Protein AF-A0A8T4DEN8-F1 (afdb_monomer_lite)

Radius of gyration: 21.76 Å; chains: 1; bounding box: 48×18×71 Å

Structure (mmCIF, N/CA/C/O backbone):
data_AF-A0A8T4DEN8-F1
#
_entry.id   AF-A0A8T4DEN8-F1
#
loop_
_atom_site.group_PDB
_atom_site.id
_atom_site.type_symbol
_atom_site.label_atom_id
_atom_site.label_alt_id
_atom_site.label_comp_id
_atom_site.label_asym_id
_atom_site.label_entity_id
_atom_site.label_seq_id
_atom_site.pdbx_PDB_ins_code
_atom_site.Cartn_x
_atom_site.Cartn_y
_atom_site.Cartn_z
_atom_site.occupancy
_atom_site.B_iso_or_equiv
_atom_site.auth_seq_id
_atom_site.auth_comp_id
_atom_site.auth_asym_id
_atom_site.auth_atom_id
_atom_site.pdbx_PDB_model_num
ATOM 1 N N . MET A 1 1 ? -18.074 -4.403 15.251 1.00 74.19 1 MET A N 1
ATOM 2 C CA . MET A 1 1 ? -18.311 -3.723 13.959 1.00 74.19 1 MET A CA 1
ATOM 3 C C . MET A 1 1 ? -17.146 -2.814 13.573 1.00 74.19 1 MET A C 1
ATOM 5 O O . MET A 1 1 ? -16.559 -3.050 12.535 1.00 74.19 1 MET A O 1
ATOM 9 N N . ILE A 1 2 ? -16.735 -1.836 14.391 1.00 81.69 2 ILE A N 1
ATOM 10 C CA . ILE A 1 2 ? -15.610 -0.943 14.026 1.00 81.69 2 ILE A CA 1
ATOM 11 C C . ILE A 1 2 ? -14.257 -1.660 14.007 1.00 81.69 2 ILE A C 1
ATOM 13 O O . ILE A 1 2 ? -13.507 -1.512 13.049 1.00 81.69 2 ILE A O 1
ATOM 17 N N . GLU A 1 3 ? -13.963 -2.487 15.013 1.00 84.81 3 GLU A N 1
ATOM 18 C CA . GLU A 1 3 ? -12.742 -3.311 15.019 1.00 84.81 3 GLU A CA 1
ATOM 19 C C . GLU A 1 3 ? -12.675 -4.263 13.820 1.00 84.81 3 GLU A C 1
ATOM 21 O O . GLU A 1 3 ? -11.605 -4.511 13.277 1.00 84.81 3 GLU A O 1
ATOM 26 N N . GLU A 1 4 ? -13.829 -4.760 13.384 1.00 89.81 4 GLU A N 1
ATOM 27 C CA . GLU A 1 4 ? -13.960 -5.636 12.224 1.00 89.81 4 GLU A CA 1
ATOM 28 C C . GLU A 1 4 ? -13.738 -4.868 10.916 1.00 89.81 4 GLU A C 1
ATOM 30 O O . GLU A 1 4 ? -12.927 -5.290 10.099 1.00 89.81 4 GLU A O 1
ATOM 35 N N . ASN A 1 5 ? -14.347 -3.687 10.761 1.00 89.62 5 ASN A N 1
ATOM 36 C CA . ASN A 1 5 ? -14.097 -2.799 9.621 1.00 89.62 5 ASN A CA 1
ATOM 37 C C . ASN A 1 5 ? -12.623 -2.381 9.543 1.00 89.62 5 ASN A C 1
ATOM 39 O O . ASN A 1 5 ? -12.036 -2.372 8.463 1.00 89.62 5 ASN A O 1
ATOM 43 N N . PHE A 1 6 ? -12.011 -2.070 10.689 1.00 92.38 6 PHE A N 1
ATOM 44 C CA . PHE A 1 6 ? -10.590 -1.756 10.765 1.00 92.38 6 PHE A CA 1
ATOM 45 C C . PHE A 1 6 ? -9.723 -2.957 10.382 1.00 92.38 6 PHE A C 1
ATOM 47 O O . PHE A 1 6 ? -8.768 -2.806 9.623 1.00 92.38 6 PHE A O 1
ATOM 54 N N . LYS A 1 7 ? -10.064 -4.152 10.871 1.00 93.50 7 LYS A N 1
ATOM 55 C CA . LYS A 1 7 ? -9.362 -5.387 10.528 1.00 93.50 7 LYS A CA 1
ATOM 56 C C . LYS A 1 7 ? -9.426 -5.662 9.025 1.00 93.50 7 LYS A C 1
ATOM 58 O O . LYS A 1 7 ? -8.380 -5.883 8.429 1.00 93.50 7 LYS A O 1
ATOM 63 N N . ILE A 1 8 ? -10.607 -5.559 8.413 1.00 94.25 8 ILE A N 1
ATOM 64 C CA . ILE A 1 8 ? -10.795 -5.734 6.964 1.00 94.25 8 ILE A CA 1
ATOM 65 C C . ILE A 1 8 ? -9.966 -4.706 6.186 1.00 94.25 8 ILE A C 1
ATOM 67 O O . ILE A 1 8 ? -9.241 -5.070 5.263 1.00 94.25 8 ILE A O 1
ATOM 71 N N . PHE A 1 9 ? -10.033 -3.430 6.580 1.00 95.19 9 PHE A N 1
ATOM 72 C CA . PHE A 1 9 ? -9.230 -2.364 5.977 1.00 95.19 9 PHE A CA 1
ATOM 73 C C . PHE A 1 9 ? -7.730 -2.677 6.052 1.00 95.19 9 PHE A C 1
ATOM 75 O O . PHE A 1 9 ? -7.014 -2.553 5.057 1.00 95.19 9 PHE A O 1
ATOM 82 N N . LYS A 1 10 ? -7.257 -3.097 7.227 1.00 96.06 10 LYS A N 1
ATOM 83 C CA . LYS A 1 10 ? -5.852 -3.412 7.470 1.00 96.06 10 LYS A CA 1
ATOM 84 C C . LYS A 1 10 ? -5.394 -4.618 6.659 1.00 96.06 10 LYS A C 1
ATOM 86 O O . LYS A 1 10 ? -4.385 -4.513 5.976 1.00 96.06 10 LYS A O 1
ATOM 91 N N . GLU A 1 11 ? -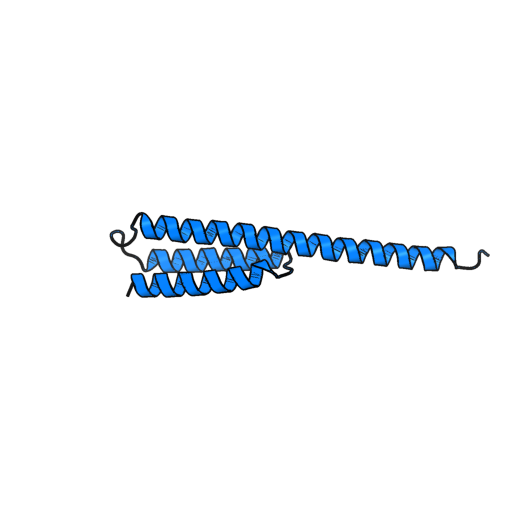6.120 -5.729 6.717 1.00 97.50 11 GLU A N 1
ATOM 92 C CA . GLU A 1 11 ? -5.772 -6.959 5.995 1.00 97.50 11 GLU A CA 1
ATOM 93 C C . GLU A 1 11 ? -5.706 -6.708 4.487 1.00 97.50 11 GLU A C 1
ATOM 95 O O . GLU A 1 11 ? -4.712 -7.060 3.852 1.00 97.50 11 GLU A O 1
ATOM 100 N N . PHE A 1 12 ? -6.698 -6.001 3.936 1.00 97.56 12 PHE A N 1
ATOM 101 C CA . PHE A 1 12 ? -6.705 -5.616 2.527 1.00 97.56 12 PHE A CA 1
ATOM 102 C C . PHE A 1 12 ? -5.447 -4.826 2.143 1.00 97.56 12 PHE A C 1
ATOM 104 O O . PHE A 1 12 ? -4.744 -5.190 1.201 1.00 97.56 12 PHE A O 1
ATOM 111 N N . TRP A 1 13 ? -5.120 -3.763 2.884 1.00 97.81 13 TRP A N 1
ATOM 112 C CA . TRP A 1 13 ? -3.965 -2.930 2.547 1.00 97.81 13 TRP A CA 1
ATOM 113 C C . TRP A 1 13 ? -2.626 -3.615 2.819 1.00 97.81 13 TRP A C 1
ATOM 115 O O . TRP A 1 13 ? -1.684 -3.400 2.062 1.00 97.81 13 TRP A O 1
ATOM 125 N N . GLU A 1 14 ? -2.520 -4.481 3.828 1.00 98.00 14 GLU A N 1
ATOM 126 C CA . GLU A 1 14 ? -1.322 -5.304 4.028 1.00 98.00 14 GLU A CA 1
ATOM 127 C C . GLU A 1 14 ? -1.096 -6.279 2.864 1.00 98.00 14 GLU A C 1
ATOM 129 O O . GLU A 1 14 ? 0.048 -6.488 2.452 1.00 98.00 14 GLU A O 1
ATOM 134 N N . GLU A 1 15 ? -2.158 -6.858 2.303 1.00 97.81 15 GLU A N 1
ATOM 135 C CA . GLU A 1 15 ? -2.064 -7.700 1.109 1.00 97.81 15 GLU A CA 1
ATOM 136 C C . GLU A 1 15 ? -1.685 -6.905 -0.144 1.00 97.81 15 GLU A C 1
ATOM 138 O O . GLU A 1 15 ? -0.803 -7.333 -0.893 1.00 97.81 15 GLU A O 1
ATOM 143 N N . GLU A 1 16 ? -2.295 -5.740 -0.366 1.00 97.06 16 GLU A N 1
ATOM 144 C CA . GLU A 1 16 ? -1.951 -4.877 -1.500 1.00 97.06 16 GLU A CA 1
ATOM 145 C C . GLU A 1 16 ? -0.501 -4.382 -1.415 1.00 97.06 16 GLU A C 1
ATOM 147 O O . GLU A 1 16 ? 0.224 -4.428 -2.410 1.00 97.06 16 GLU A O 1
ATOM 152 N N . ILE A 1 17 ? -0.026 -4.002 -0.223 1.00 97.62 17 ILE A N 1
ATOM 153 C CA . ILE A 1 17 ? 1.372 -3.606 -0.003 1.00 97.62 17 ILE A CA 1
ATOM 154 C C . ILE A 1 17 ? 2.324 -4.744 -0.389 1.00 97.62 17 ILE A C 1
ATOM 156 O O . ILE A 1 17 ? 3.267 -4.505 -1.142 1.00 97.62 17 ILE A O 1
ATOM 160 N N . LYS A 1 18 ? 2.053 -5.991 0.023 1.00 96.69 18 LYS A N 1
ATOM 161 C CA . LYS A 1 18 ? 2.882 -7.155 -0.359 1.00 96.69 18 LYS A CA 1
ATOM 162 C C . LYS A 1 18 ? 2.953 -7.361 -1.875 1.00 96.69 18 LYS A C 1
ATOM 164 O O . LYS A 1 18 ? 3.993 -7.767 -2.398 1.00 96.69 18 LYS A O 1
ATOM 169 N N . LYS A 1 19 ? 1.862 -7.089 -2.599 1.00 95.75 19 LYS A N 1
ATOM 170 C CA . LYS A 1 19 ? 1.845 -7.151 -4.072 1.00 95.75 19 LYS A CA 1
ATOM 171 C C . LYS A 1 19 ? 2.700 -6.030 -4.672 1.00 95.75 19 LYS A C 1
ATOM 173 O O . LYS A 1 19 ? 3.505 -6.284 -5.568 1.00 95.75 19 LYS A O 1
ATOM 178 N N . ILE A 1 20 ? 2.570 -4.811 -4.148 1.00 95.69 20 ILE A N 1
ATOM 179 C CA . ILE A 1 20 ? 3.317 -3.624 -4.593 1.00 95.69 20 ILE A CA 1
ATOM 180 C C . ILE A 1 20 ? 4.820 -3.779 -4.340 1.00 95.69 20 ILE A C 1
ATOM 182 O O . ILE A 1 20 ? 5.628 -3.408 -5.193 1.00 95.69 20 ILE A O 1
ATOM 186 N N . GLU A 1 21 ? 5.210 -4.376 -3.212 1.00 92.06 21 GLU A N 1
ATOM 187 C CA . GLU A 1 21 ? 6.607 -4.570 -2.815 1.00 92.06 21 GLU A CA 1
ATOM 188 C C . GLU A 1 21 ? 7.450 -5.278 -3.874 1.00 92.06 21 GLU A C 1
ATOM 190 O O . GLU A 1 21 ? 8.651 -5.038 -3.906 1.00 92.06 21 GLU A O 1
ATOM 195 N N . ASN A 1 22 ? 6.862 -6.077 -4.769 1.00 91.00 22 ASN A N 1
ATOM 196 C CA . ASN A 1 22 ? 7.572 -6.755 -5.862 1.00 91.00 2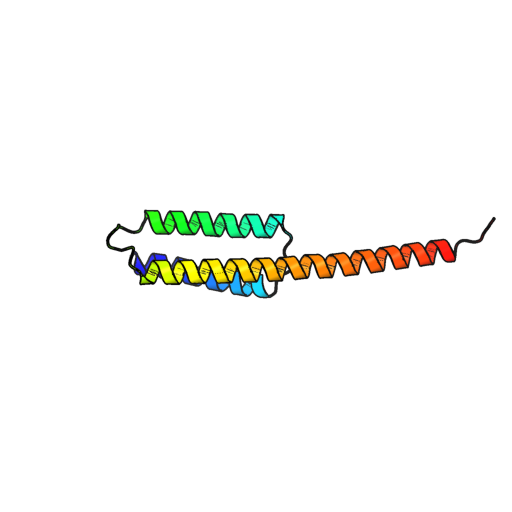2 ASN A CA 1
ATOM 197 C C . ASN A 1 22 ? 7.159 -6.272 -7.261 1.00 91.00 22 ASN A C 1
ATOM 199 O O . ASN A 1 22 ? 7.673 -6.764 -8.265 1.00 91.00 22 ASN A O 1
ATOM 203 N N . ALA A 1 23 ? 6.255 -5.299 -7.340 1.00 92.56 23 ALA A N 1
ATOM 204 C CA . ALA A 1 23 ? 5.753 -4.773 -8.595 1.00 92.56 23 ALA A CA 1
ATOM 205 C C . ALA A 1 23 ? 6.683 -3.707 -9.198 1.00 92.56 23 ALA A C 1
ATOM 207 O O . ALA A 1 23 ? 7.577 -3.144 -8.552 1.00 92.56 23 ALA A O 1
ATOM 208 N N . VAL A 1 24 ? 6.423 -3.425 -10.472 1.00 92.88 24 VAL A N 1
ATOM 209 C CA . VAL A 1 24 ? 6.996 -2.320 -11.238 1.00 92.88 24 VAL A CA 1
ATOM 210 C C . VAL A 1 24 ? 5.837 -1.391 -11.581 1.00 92.88 24 VAL A C 1
ATOM 212 O O . VAL A 1 24 ? 4.960 -1.767 -12.354 1.00 92.88 24 VAL A O 1
ATOM 215 N N . ILE A 1 25 ? 5.810 -0.200 -10.984 1.00 92.12 25 ILE A N 1
ATOM 216 C CA . ILE A 1 25 ? 4.655 0.704 -11.058 1.00 92.12 25 ILE A CA 1
ATOM 217 C C . ILE A 1 25 ? 5.125 2.089 -11.505 1.00 92.12 25 ILE A C 1
ATOM 219 O O . ILE A 1 25 ? 6.086 2.639 -10.971 1.00 92.12 25 ILE A O 1
ATOM 223 N N . ASP A 1 26 ? 4.473 2.666 -12.511 1.00 92.06 26 ASP A N 1
ATOM 224 C CA . ASP A 1 26 ? 4.767 4.031 -12.947 1.00 92.06 26 ASP A CA 1
ATOM 225 C C . ASP A 1 26 ? 4.236 5.081 -11.946 1.00 92.06 26 ASP A C 1
ATOM 227 O O . ASP A 1 26 ? 3.375 4.810 -11.114 1.00 92.06 26 ASP A O 1
ATOM 231 N N . ASN A 1 27 ? 4.714 6.323 -12.050 1.00 90.50 27 ASN A N 1
ATOM 232 C CA . ASN A 1 27 ? 4.342 7.400 -11.122 1.00 90.50 27 ASN A CA 1
ATOM 233 C C . ASN A 1 27 ? 2.827 7.704 -11.095 1.00 90.50 27 ASN A C 1
ATOM 235 O O . ASN A 1 27 ? 2.271 8.003 -10.038 1.00 90.50 27 ASN A O 1
ATOM 239 N N . ARG A 1 28 ? 2.133 7.643 -12.239 1.00 94.31 28 ARG A N 1
ATOM 240 C CA . ARG A 1 28 ? 0.686 7.902 -12.298 1.00 94.31 28 ARG A CA 1
ATOM 241 C C . ARG A 1 28 ? -0.070 6.802 -11.562 1.00 94.31 28 ARG A C 1
ATOM 243 O O . ARG A 1 28 ? -0.944 7.115 -10.757 1.00 94.31 28 ARG A O 1
ATOM 250 N N . SER A 1 29 ? 0.287 5.549 -11.812 1.00 94.06 29 SER A N 1
ATOM 251 C CA . SER A 1 29 ? -0.299 4.388 -11.145 1.00 94.06 29 SER A CA 1
ATOM 252 C C . SER A 1 29 ? -0.035 4.418 -9.635 1.00 94.06 29 SER A C 1
ATOM 254 O O . SER A 1 29 ? -0.971 4.235 -8.858 1.00 94.06 29 SER A O 1
ATOM 256 N N . SER A 1 30 ? 1.178 4.783 -9.199 1.00 93.75 30 SER A N 1
ATOM 257 C CA . SER A 1 30 ? 1.490 4.961 -7.772 1.00 93.75 30 SER A CA 1
ATOM 258 C C . SER A 1 30 ? 0.603 6.013 -7.102 1.00 93.75 30 SER A C 1
ATOM 260 O O . SER A 1 30 ? 0.078 5.779 -6.015 1.00 93.75 30 SER A O 1
ATOM 262 N N . ARG A 1 31 ? 0.369 7.155 -7.764 1.00 94.94 31 ARG A N 1
ATOM 263 C CA . ARG A 1 31 ? -0.531 8.204 -7.250 1.00 94.94 31 ARG A CA 1
ATOM 264 C C . ARG A 1 31 ? -1.976 7.727 -7.132 1.00 94.94 31 ARG A C 1
ATOM 266 O O . ARG A 1 31 ? -2.637 8.057 -6.155 1.00 94.94 31 ARG A O 1
ATOM 273 N N . LEU A 1 32 ? -2.470 6.960 -8.105 1.00 96.75 32 LEU A N 1
ATOM 274 C CA . LEU A 1 32 ? -3.832 6.418 -8.058 1.00 96.75 32 LEU A CA 1
ATOM 275 C C . LEU A 1 32 ? -4.018 5.466 -6.872 1.00 96.75 32 LEU A C 1
ATOM 277 O O . LEU A 1 32 ? -5.016 5.575 -6.163 1.00 96.75 32 LEU A O 1
ATOM 281 N N . ILE A 1 33 ? -3.042 4.589 -6.624 1.00 96.88 33 ILE A N 1
ATOM 282 C CA . ILE A 1 33 ? -3.062 3.666 -5.482 1.00 96.88 33 ILE A CA 1
ATOM 283 C C . ILE A 1 33 ? -3.074 4.446 -4.161 1.00 96.88 33 ILE A C 1
ATOM 285 O O . ILE A 1 33 ? -3.913 4.185 -3.301 1.00 96.88 33 ILE A O 1
ATOM 289 N N . TYR A 1 34 ? -2.196 5.442 -4.014 1.00 97.06 34 TYR A N 1
ATOM 290 C CA . TYR A 1 34 ? -2.145 6.258 -2.798 1.00 97.06 34 TYR A CA 1
ATOM 291 C C . TYR A 1 34 ? -3.436 7.063 -2.565 1.00 97.06 34 TYR A C 1
ATOM 293 O O . TYR A 1 34 ? -3.933 7.149 -1.440 1.00 97.06 34 TYR A O 1
ATOM 301 N N . ASN A 1 35 ? -4.033 7.607 -3.629 1.00 97.62 35 ASN A N 1
ATOM 302 C CA . ASN A 1 35 ? -5.323 8.291 -3.539 1.00 97.62 35 ASN A CA 1
ATOM 303 C C . ASN A 1 35 ? -6.431 7.335 -3.076 1.00 97.62 35 ASN A C 1
ATOM 305 O O . ASN A 1 35 ? -7.240 7.706 -2.230 1.00 97.62 35 ASN A O 1
ATOM 309 N N . GLN A 1 36 ? -6.447 6.097 -3.578 1.00 97.50 36 GLN A N 1
ATOM 310 C CA . GLN A 1 36 ? -7.405 5.083 -3.137 1.00 97.50 36 GLN A CA 1
ATOM 311 C C . GLN A 1 36 ? -7.217 4.719 -1.655 1.00 97.50 36 GLN A C 1
ATOM 313 O O . GLN A 1 36 ? -8.202 4.563 -0.927 1.00 97.50 36 GLN A O 1
ATOM 318 N N . PHE A 1 37 ? -5.971 4.630 -1.181 1.00 97.62 37 PHE A N 1
ATOM 319 C CA . PHE A 1 37 ? -5.678 4.461 0.246 1.00 97.62 37 PHE A CA 1
ATOM 320 C C . PHE A 1 37 ? -6.220 5.622 1.073 1.00 97.62 37 PHE A C 1
ATOM 322 O O . PHE A 1 37 ? -6.928 5.396 2.050 1.00 97.62 37 PHE A O 1
ATOM 329 N N . SER A 1 38 ? -5.971 6.858 0.642 1.00 96.50 38 SER A N 1
ATOM 330 C CA . SER A 1 38 ? -6.453 8.054 1.340 1.00 96.50 38 SER A CA 1
ATOM 331 C C . SER A 1 38 ? -7.981 8.095 1.418 1.00 96.50 38 SER A C 1
ATOM 333 O O . SER A 1 38 ? -8.528 8.293 2.499 1.00 96.50 38 SER A O 1
ATOM 335 N N . LEU A 1 39 ? -8.678 7.798 0.317 1.00 96.19 39 LEU A N 1
ATOM 336 C CA . LEU A 1 39 ? -10.142 7.736 0.291 1.00 96.19 39 LEU A CA 1
ATOM 337 C C . LEU A 1 39 ? -10.692 6.651 1.224 1.00 96.19 39 LEU A C 1
ATOM 339 O O . LEU A 1 39 ? -11.609 6.901 2.001 1.00 96.19 39 LEU A O 1
ATOM 343 N N . THR A 1 40 ? -10.135 5.440 1.178 1.00 95.50 40 THR A N 1
ATOM 344 C CA . THR A 1 40 ? -10.601 4.340 2.043 1.00 95.50 40 THR A CA 1
ATOM 345 C C . THR A 1 40 ? -10.278 4.582 3.520 1.00 95.50 40 THR A C 1
ATOM 347 O O . THR A 1 40 ? -11.086 4.233 4.379 1.00 95.50 40 THR A O 1
ATOM 350 N N . LYS A 1 41 ? -9.153 5.241 3.821 1.00 94.38 41 LYS A N 1
ATOM 351 C CA . LYS A 1 41 ? -8.789 5.720 5.162 1.00 94.38 41 LYS A CA 1
ATOM 352 C C . LYS A 1 41 ? -9.791 6.755 5.674 1.00 94.38 41 LYS A C 1
ATOM 354 O O . LYS A 1 41 ? -10.256 6.632 6.803 1.00 94.38 41 LYS A O 1
ATOM 359 N N . GLU A 1 42 ? -10.151 7.746 4.862 1.00 92.19 42 GLU A N 1
ATOM 360 C CA . GLU A 1 42 ? -11.153 8.755 5.227 1.00 92.19 42 GLU A CA 1
ATOM 361 C C . GLU A 1 42 ? -12.527 8.129 5.470 1.00 92.19 42 GLU A C 1
ATOM 363 O O . GLU A 1 42 ? -13.152 8.410 6.491 1.00 92.19 42 GLU A O 1
ATOM 368 N N . LEU A 1 43 ? -12.965 7.219 4.594 1.00 91.56 43 LEU A N 1
ATOM 369 C CA . LEU A 1 43 ? -14.219 6.485 4.770 1.00 91.56 43 LEU A CA 1
ATOM 370 C C . LEU A 1 43 ? -14.232 5.691 6.079 1.00 91.56 43 LEU A C 1
ATOM 372 O O . LEU A 1 43 ? -15.204 5.763 6.829 1.00 91.56 43 LEU A O 1
ATOM 376 N N . LEU A 1 44 ? -13.144 4.984 6.393 1.00 90.94 44 LEU A N 1
ATOM 377 C CA . LEU A 1 44 ? -13.007 4.278 7.663 1.00 90.94 44 LEU A CA 1
ATOM 378 C C . LEU A 1 44 ? -13.130 5.248 8.850 1.00 90.94 44 LEU A C 1
ATOM 380 O O . LEU A 1 44 ? -13.921 4.996 9.758 1.00 90.94 44 LEU A O 1
ATOM 384 N N . ILE A 1 45 ? -12.409 6.372 8.822 1.00 89.00 45 ILE A N 1
ATOM 385 C CA . ILE A 1 45 ? -12.450 7.392 9.881 1.00 89.00 45 ILE A CA 1
ATOM 386 C C . ILE A 1 45 ? -13.866 7.959 10.052 1.00 89.00 45 ILE A C 1
ATOM 388 O O . ILE A 1 45 ? -14.311 8.135 11.182 1.00 89.00 45 ILE A O 1
ATOM 392 N N . MET A 1 46 ? -14.605 8.195 8.963 1.00 87.44 46 MET A N 1
ATOM 393 C CA . MET A 1 46 ? -15.994 8.670 9.022 1.00 87.44 46 MET A CA 1
ATOM 394 C C . MET A 1 46 ? -16.949 7.659 9.668 1.00 87.44 46 MET A C 1
ATOM 396 O O . MET A 1 46 ? -17.953 8.060 10.253 1.00 87.44 46 MET A O 1
ATOM 400 N N . THR A 1 47 ? -16.654 6.359 9.568 1.00 85.19 47 THR A N 1
ATOM 401 C CA . THR A 1 47 ? -17.445 5.307 10.231 1.00 85.19 47 THR A CA 1
ATOM 402 C C . THR A 1 47 ? -17.085 5.108 11.705 1.00 85.19 47 THR A C 1
ATOM 404 O O . THR A 1 47 ? -17.848 4.478 12.436 1.00 85.19 47 THR A O 1
ATOM 407 N N . MET A 1 48 ? -15.945 5.637 12.155 1.00 82.88 48 MET A N 1
ATOM 408 C CA . MET A 1 48 ? -15.511 5.585 13.551 1.00 82.88 48 MET A CA 1
ATOM 409 C C . MET A 1 48 ? -16.132 6.739 14.346 1.00 82.88 48 MET A C 1
ATOM 411 O O . MET A 1 48 ? -16.144 7.884 13.893 1.00 82.88 48 MET A O 1
ATOM 415 N N . THR A 1 49 ? -16.617 6.485 15.566 1.00 75.69 49 THR A N 1
ATOM 416 C CA . THR A 1 49 ? -16.985 7.595 16.456 1.00 75.69 49 THR A CA 1
ATOM 417 C C . THR A 1 49 ? -15.729 8.242 17.052 1.00 75.69 49 THR A C 1
ATOM 419 O O . THR A 1 49 ? -14.646 7.656 17.066 1.00 75.69 49 THR A O 1
ATOM 422 N N . LYS A 1 50 ? -15.856 9.454 17.614 1.00 67.56 50 LYS A N 1
ATOM 423 C CA . LYS A 1 50 ? -14.737 10.126 18.306 1.00 67.56 50 LYS A CA 1
ATOM 424 C C . LYS A 1 50 ? -14.157 9.307 19.469 1.00 67.56 50 LYS A C 1
ATOM 426 O O . LYS A 1 50 ? -12.987 9.484 19.783 1.00 67.56 50 LYS A O 1
ATOM 431 N N . PHE A 1 51 ? -14.955 8.436 20.092 1.00 65.06 51 PHE A N 1
ATOM 432 C CA . PHE A 1 51 ? -14.490 7.529 21.146 1.00 65.06 51 PHE A CA 1
ATOM 433 C C . PHE A 1 51 ? -13.722 6.325 20.587 1.00 65.06 51 PHE A C 1
ATOM 435 O O . PHE A 1 51 ? -12.827 5.814 21.257 1.00 65.06 51 PHE A O 1
ATOM 442 N N . ASP A 1 52 ? -14.026 5.911 19.356 1.00 66.62 52 ASP A N 1
ATOM 443 C CA . ASP A 1 52 ? -13.362 4.785 18.697 1.00 66.62 52 ASP A CA 1
ATOM 444 C C . ASP A 1 52 ? -12.006 5.164 18.106 1.00 66.62 52 ASP A C 1
ATOM 446 O O . ASP A 1 52 ? -11.166 4.291 17.931 1.00 66.62 52 ASP A O 1
ATOM 450 N N . LEU A 1 53 ? -11.752 6.451 17.839 1.00 67.62 53 LEU A N 1
ATOM 451 C CA . LEU A 1 53 ? -10.452 6.986 17.408 1.00 67.62 53 LEU A CA 1
ATOM 452 C C . LEU A 1 53 ? -9.424 6.956 18.550 1.00 67.62 53 LEU A C 1
ATOM 454 O O . LEU A 1 53 ? -8.979 7.975 19.078 1.00 67.62 53 LEU A O 1
ATOM 458 N N . THR A 1 54 ? -9.032 5.748 18.934 1.00 79.50 54 THR A N 1
ATOM 459 C CA . THR A 1 54 ? -7.984 5.520 19.923 1.00 79.50 54 THR A CA 1
ATOM 460 C C . THR A 1 54 ? -6.600 5.771 19.322 1.00 79.50 54 THR A C 1
ATOM 462 O O . THR A 1 54 ? -6.376 5.638 18.114 1.00 79.50 54 THR A O 1
ATOM 465 N N . ALA A 1 55 ? -5.623 6.077 20.182 1.00 82.19 55 ALA A N 1
ATOM 466 C CA . ALA A 1 55 ? -4.225 6.230 19.776 1.00 82.19 55 ALA A CA 1
ATOM 467 C C . ALA A 1 55 ? -3.689 4.995 19.023 1.00 82.19 55 ALA A C 1
ATOM 469 O O . ALA A 1 55 ? -2.856 5.133 18.130 1.00 82.19 55 ALA A O 1
ATOM 470 N N . LYS A 1 56 ? -4.210 3.800 19.337 1.00 85.94 56 LYS A N 1
ATOM 471 C CA . LYS A 1 56 ? -3.852 2.545 18.670 1.00 85.94 56 LYS A CA 1
ATOM 472 C C . LYS A 1 56 ? -4.251 2.543 17.193 1.00 85.94 56 LYS A C 1
ATOM 474 O O . LYS A 1 56 ? -3.396 2.276 16.356 1.00 85.94 56 LYS A O 1
ATOM 479 N N . PHE A 1 57 ? -5.504 2.865 16.858 1.00 87.38 57 PHE A N 1
ATOM 480 C CA . PHE A 1 57 ? -5.938 2.878 15.453 1.00 87.38 57 PHE A CA 1
ATOM 481 C C . PHE A 1 57 ? -5.180 3.920 14.639 1.00 87.38 57 PHE A C 1
ATOM 483 O O . PHE A 1 57 ? -4.717 3.616 13.546 1.00 87.38 57 PHE A O 1
ATOM 490 N N . ASN A 1 58 ? -4.973 5.116 15.195 1.00 87.06 58 ASN A N 1
ATOM 491 C CA . ASN A 1 58 ? -4.193 6.158 14.526 1.00 87.06 58 ASN A CA 1
ATOM 492 C C . ASN A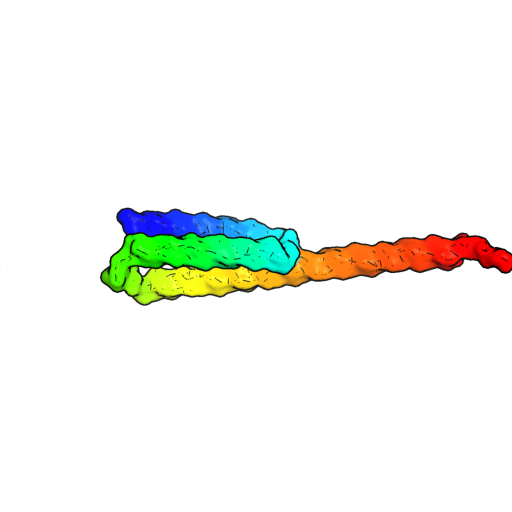 1 58 ? -2.756 5.709 14.241 1.00 87.06 58 ASN A C 1
ATOM 494 O O . ASN A 1 58 ? -2.245 5.935 13.144 1.00 87.06 58 ASN A O 1
ATOM 498 N N . LEU A 1 59 ? -2.119 5.041 15.207 1.00 92.00 59 LEU A N 1
ATOM 499 C CA . LEU A 1 59 ? -0.774 4.506 15.037 1.00 92.00 59 LEU A CA 1
ATOM 500 C C . LEU A 1 59 ? -0.740 3.422 13.956 1.00 92.00 59 LEU A C 1
ATOM 502 O O . LEU A 1 59 ? 0.117 3.466 13.079 1.00 92.00 59 LEU A O 1
ATOM 506 N N . GLU A 1 60 ? -1.679 2.477 13.970 1.00 93.75 60 GLU A N 1
ATOM 507 C CA . GLU A 1 60 ? -1.711 1.406 12.971 1.00 93.75 60 GLU A CA 1
ATOM 508 C C . GLU A 1 60 ? -2.025 1.917 11.555 1.00 93.75 60 GLU A C 1
ATOM 510 O O . GLU A 1 60 ? -1.385 1.482 10.598 1.00 93.75 60 GLU A O 1
ATOM 515 N N . ILE A 1 61 ? -2.937 2.885 11.410 1.00 93.94 61 ILE A N 1
ATOM 516 C CA . ILE A 1 61 ? -3.200 3.552 10.126 1.00 93.94 61 ILE A CA 1
ATOM 517 C C . ILE A 1 61 ? -1.941 4.280 9.641 1.00 93.94 61 ILE A C 1
ATOM 519 O O . ILE A 1 61 ? -1.587 4.165 8.471 1.00 93.94 61 ILE A O 1
ATOM 523 N N . GLY A 1 62 ? -1.237 4.991 10.529 1.00 93.31 62 GLY A N 1
ATOM 524 C CA . GLY A 1 62 ? 0.015 5.674 10.190 1.00 93.31 62 GLY A CA 1
ATOM 525 C C . GLY A 1 62 ? 1.133 4.714 9.767 1.00 93.31 62 GLY A C 1
ATOM 526 O O . GLY A 1 62 ? 1.901 5.015 8.850 1.00 93.31 62 GLY A O 1
ATOM 527 N N . LEU A 1 63 ? 1.201 3.529 10.380 1.00 96.06 63 LEU A N 1
ATOM 528 C CA . LEU A 1 63 ? 2.129 2.476 9.964 1.00 96.06 63 LEU A CA 1
ATOM 529 C C . LEU A 1 63 ? 1.796 1.941 8.567 1.00 96.06 63 LEU A C 1
ATOM 531 O O . LEU A 1 63 ? 2.713 1.740 7.772 1.00 96.06 63 LEU A O 1
ATOM 535 N N . LEU A 1 64 ? 0.515 1.719 8.253 1.00 96.69 64 LEU A N 1
ATOM 536 C CA . LEU A 1 64 ? 0.093 1.302 6.909 1.00 96.69 64 LEU A CA 1
ATOM 537 C C . LEU A 1 64 ? 0.436 2.357 5.855 1.00 96.69 64 LEU A C 1
ATOM 539 O O . LEU A 1 64 ? 0.981 2.011 4.813 1.00 96.69 64 LEU A O 1
ATOM 543 N N . ASP A 1 65 ? 0.180 3.627 6.161 1.00 97.25 65 ASP A N 1
ATOM 544 C CA . ASP A 1 65 ? 0.482 4.777 5.302 1.00 97.25 65 ASP A CA 1
ATOM 545 C C . ASP A 1 65 ? 1.979 4.834 4.947 1.00 97.25 65 ASP A C 1
ATOM 547 O O . ASP A 1 65 ? 2.378 4.875 3.779 1.00 97.25 65 ASP A O 1
ATOM 551 N N . THR A 1 66 ? 2.828 4.701 5.971 1.00 97.38 66 THR A N 1
ATOM 552 C CA . THR A 1 66 ? 4.288 4.675 5.811 1.00 97.38 66 THR A CA 1
ATOM 553 C C . THR A 1 66 ? 4.733 3.483 4.962 1.00 97.38 66 THR A C 1
ATOM 555 O O . THR A 1 66 ? 5.493 3.656 4.009 1.00 97.38 66 THR A O 1
ATOM 558 N N . LYS A 1 67 ? 4.235 2.274 5.262 1.00 97.62 67 LYS A N 1
ATOM 559 C CA . LYS A 1 67 ? 4.574 1.058 4.504 1.00 97.62 67 LYS A CA 1
ATOM 560 C C . LYS A 1 67 ? 4.163 1.166 3.038 1.00 97.62 67 LYS A C 1
ATOM 562 O O . LYS A 1 67 ? 4.954 0.822 2.163 1.00 97.62 67 LYS A O 1
ATOM 567 N N . LEU A 1 68 ? 2.955 1.659 2.768 1.00 97.81 68 LEU A N 1
ATOM 568 C CA . LEU A 1 68 ? 2.462 1.855 1.409 1.00 97.81 68 LEU A CA 1
ATOM 569 C C . LEU A 1 68 ? 3.330 2.856 0.649 1.00 97.81 68 LEU A C 1
ATOM 571 O O . LEU A 1 68 ? 3.728 2.579 -0.481 1.00 97.81 68 LEU A O 1
ATOM 575 N N . THR A 1 69 ? 3.654 3.985 1.277 1.00 97.06 69 THR A N 1
ATOM 576 C CA . THR A 1 69 ? 4.503 5.021 0.678 1.00 97.06 69 THR A CA 1
ATOM 577 C C . THR A 1 69 ? 5.861 4.447 0.282 1.00 97.06 69 THR A C 1
ATOM 579 O O . THR A 1 69 ? 6.251 4.545 -0.881 1.00 97.06 69 THR A O 1
ATOM 582 N N . THR A 1 70 ? 6.537 3.747 1.197 1.00 96.94 70 THR A N 1
ATOM 583 C CA . THR A 1 70 ? 7.824 3.099 0.905 1.00 96.94 70 THR A CA 1
ATOM 584 C C . THR A 1 70 ? 7.702 2.046 -0.200 1.00 96.94 70 THR A C 1
ATOM 586 O O . THR A 1 70 ? 8.525 2.014 -1.115 1.00 96.94 70 THR A O 1
ATOM 589 N N . ALA A 1 71 ? 6.664 1.205 -0.1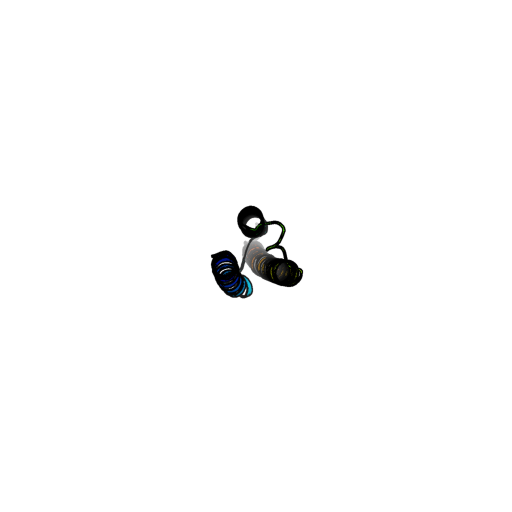72 1.00 97.25 71 ALA A N 1
ATOM 590 C CA . ALA A 1 71 ? 6.457 0.185 -1.198 1.00 97.25 71 ALA A CA 1
ATOM 591 C C . ALA A 1 71 ? 6.249 0.807 -2.592 1.00 97.25 71 ALA A C 1
ATOM 593 O O . ALA A 1 71 ? 6.836 0.341 -3.573 1.00 97.25 71 ALA A O 1
ATOM 594 N N . LEU A 1 72 ? 5.474 1.892 -2.684 1.00 96.94 72 LEU A N 1
ATOM 595 C CA . LEU A 1 72 ? 5.242 2.631 -3.927 1.00 96.94 72 LEU A CA 1
ATOM 596 C C . LEU A 1 72 ? 6.509 3.319 -4.449 1.00 96.94 72 LEU A C 1
ATOM 598 O O . LEU A 1 72 ? 6.759 3.292 -5.656 1.00 96.94 72 LEU A O 1
ATOM 602 N N . GLU A 1 73 ? 7.330 3.898 -3.570 1.00 94.31 73 GLU A N 1
ATOM 603 C CA . GLU A 1 73 ? 8.628 4.482 -3.934 1.00 94.31 73 GLU A CA 1
ATOM 604 C C . GLU A 1 73 ? 9.590 3.424 -4.485 1.00 94.31 73 GLU A C 1
ATOM 606 O O . GLU A 1 73 ? 10.243 3.637 -5.515 1.00 94.31 73 GLU A O 1
ATOM 611 N N . MET A 1 74 ? 9.643 2.251 -3.851 1.00 94.44 74 MET A N 1
ATOM 612 C CA . MET A 1 74 ? 10.448 1.124 -4.325 1.00 94.44 74 MET A CA 1
ATOM 613 C C . MET A 1 74 ? 9.948 0.612 -5.681 1.00 94.44 74 MET A C 1
ATOM 615 O O . MET A 1 74 ? 10.750 0.433 -6.602 1.00 94.44 74 MET A O 1
ATOM 619 N N . ALA A 1 75 ? 8.635 0.425 -5.841 1.00 94.25 75 ALA A N 1
ATOM 620 C CA . ALA A 1 75 ? 8.030 -0.009 -7.100 1.00 94.25 75 ALA A CA 1
ATOM 621 C C . ALA A 1 75 ? 8.277 0.997 -8.237 1.00 94.25 75 ALA A C 1
ATOM 623 O O . ALA A 1 75 ? 8.609 0.602 -9.361 1.00 94.25 75 ALA A O 1
ATOM 624 N N . HIS A 1 76 ? 8.198 2.296 -7.935 1.00 91.62 76 HIS A N 1
ATOM 625 C CA . HIS A 1 76 ? 8.513 3.357 -8.885 1.00 91.62 76 HIS A CA 1
ATOM 626 C C . HIS A 1 76 ? 9.995 3.389 -9.258 1.00 91.62 76 HIS A C 1
ATOM 628 O O . HIS A 1 76 ? 10.351 3.504 -10.433 1.00 91.62 76 HIS A O 1
ATOM 634 N N . THR A 1 77 ? 10.879 3.208 -8.280 1.00 90.50 77 THR A N 1
ATOM 635 C CA . THR A 1 77 ? 12.321 3.118 -8.527 1.00 90.50 77 THR A CA 1
ATOM 636 C C . THR A 1 77 ? 12.643 1.955 -9.467 1.00 90.50 77 THR A C 1
ATOM 638 O O . THR A 1 77 ? 13.409 2.125 -10.419 1.00 90.50 77 THR A O 1
ATOM 641 N N . ARG A 1 78 ? 12.003 0.790 -9.287 1.00 91.44 78 ARG A N 1
ATOM 642 C CA . ARG A 1 78 ? 12.147 -0.344 -10.218 1.00 91.44 78 ARG A CA 1
ATOM 643 C C . ARG A 1 78 ? 11.658 -0.008 -11.621 1.00 91.44 78 ARG A C 1
ATOM 645 O O . ARG A 1 78 ? 12.354 -0.334 -12.579 1.00 91.44 78 ARG A O 1
ATOM 652 N N . TYR A 1 79 ? 10.525 0.684 -11.749 1.00 92.19 79 TYR A N 1
ATOM 653 C CA . TYR A 1 79 ? 10.033 1.171 -13.043 1.00 92.19 79 TYR A CA 1
ATOM 654 C C . TYR A 1 79 ? 11.062 2.061 -13.741 1.00 92.19 79 TYR A C 1
ATOM 656 O O . TYR A 1 79 ? 11.358 1.864 -14.922 1.00 92.19 79 TYR A O 1
ATOM 664 N N . MET A 1 80 ? 11.663 3.003 -13.015 1.00 88.75 80 MET A N 1
ATOM 665 C CA . MET A 1 80 ? 12.691 3.886 -13.566 1.00 88.75 80 MET A CA 1
ATOM 666 C C . MET A 1 80 ? 13.939 3.113 -14.008 1.00 88.75 80 MET A C 1
ATOM 668 O O . MET A 1 80 ? 14.456 3.353 -15.100 1.00 88.75 80 MET A O 1
ATOM 672 N N . LEU A 1 81 ? 14.403 2.154 -13.203 1.00 88.12 81 LEU A N 1
ATOM 673 C CA . LEU A 1 81 ? 15.568 1.326 -13.529 1.00 88.12 81 LEU A CA 1
ATOM 674 C C . LEU A 1 81 ? 15.314 0.412 -14.734 1.00 88.12 81 LEU A C 1
ATOM 676 O O . LEU A 1 81 ? 16.150 0.343 -15.639 1.00 88.12 81 LEU A O 1
ATOM 680 N N . GLN A 1 82 ? 14.153 -0.244 -14.786 1.00 86.69 82 GLN A N 1
ATOM 681 C CA . GLN A 1 82 ? 13.780 -1.105 -15.904 1.00 86.69 82 GLN A CA 1
ATOM 682 C C . GLN A 1 82 ? 13.701 -0.297 -17.201 1.00 86.69 82 GLN A C 1
ATOM 684 O O . GLN A 1 82 ? 14.342 -0.666 -18.185 1.00 86.69 82 GLN A O 1
ATOM 689 N N . ASN A 1 83 ? 13.014 0.848 -17.198 1.00 81.19 83 ASN A N 1
ATOM 690 C CA . ASN A 1 83 ? 12.898 1.679 -18.395 1.00 81.19 83 ASN A CA 1
ATOM 691 C C . ASN A 1 83 ? 14.230 2.307 -18.811 1.00 81.19 83 ASN A C 1
ATOM 693 O O . ASN A 1 83 ? 14.532 2.345 -20.002 1.00 81.19 83 ASN A O 1
ATOM 697 N N . ARG A 1 84 ? 15.087 2.716 -17.866 1.00 78.06 84 ARG A N 1
ATOM 698 C CA . ARG A 1 84 ? 16.452 3.163 -18.188 1.00 78.06 84 ARG A CA 1
ATOM 699 C C . ARG A 1 84 ? 17.248 2.067 -18.897 1.00 78.06 84 ARG A C 1
ATOM 701 O O . ARG A 1 84 ? 17.919 2.352 -19.886 1.00 78.06 84 ARG A O 1
ATOM 708 N N . SER A 1 85 ? 17.149 0.819 -18.435 1.00 74.81 85 SER A N 1
ATOM 709 C CA . SER A 1 85 ? 17.828 -0.312 -19.080 1.00 74.81 85 SER A CA 1
ATOM 710 C C . SER A 1 85 ? 17.322 -0.573 -20.506 1.00 74.81 85 SER A C 1
ATOM 712 O O . SER A 1 85 ? 18.109 -0.937 -21.381 1.00 74.81 85 SER A O 1
ATOM 714 N N . LEU A 1 86 ? 16.030 -0.339 -20.761 1.00 75.62 86 LEU A N 1
ATOM 715 C CA . LEU A 1 86 ? 15.429 -0.467 -22.089 1.00 75.62 86 LEU A CA 1
ATOM 716 C C . LEU A 1 86 ? 15.908 0.644 -23.031 1.00 75.62 86 LEU A C 1
ATOM 718 O O . LEU A 1 86 ? 16.285 0.352 -24.164 1.00 75.62 86 LEU A O 1
ATOM 722 N N . TRP A 1 87 ? 15.981 1.890 -22.553 1.00 70.88 87 TRP A N 1
ATOM 723 C CA . TRP A 1 87 ? 16.496 3.016 -23.339 1.00 70.88 87 TRP A CA 1
ATOM 724 C C . TRP A 1 87 ? 17.960 2.837 -23.740 1.00 70.88 87 TRP A C 1
ATOM 726 O O . TRP A 1 87 ? 18.299 3.056 -24.901 1.00 70.88 87 TRP A O 1
ATOM 736 N N . VAL A 1 88 ? 18.815 2.380 -22.820 1.00 74.88 88 VAL A N 1
ATOM 737 C CA . VAL A 1 88 ? 20.228 2.096 -23.130 1.00 74.88 88 VAL A CA 1
ATOM 738 C C . VAL A 1 88 ? 20.340 1.019 -24.214 1.00 74.88 88 VAL A C 1
ATOM 740 O O . VAL A 1 88 ? 21.028 1.222 -25.210 1.00 74.88 88 VAL A O 1
ATOM 743 N N . LYS A 1 89 ? 19.589 -0.086 -24.091 1.00 73.38 89 LYS A N 1
ATOM 744 C CA . LYS A 1 89 ? 19.569 -1.154 -25.107 1.00 73.38 89 LYS A CA 1
ATOM 745 C C . LYS A 1 89 ? 19.071 -0.671 -26.471 1.00 73.38 89 LYS A C 1
ATOM 747 O O . LYS A 1 89 ? 19.593 -1.109 -27.499 1.00 73.38 89 LYS A O 1
ATOM 752 N N . LEU A 1 90 ? 18.068 0.206 -26.493 1.00 71.69 90 LEU A N 1
ATOM 753 C CA . LEU A 1 90 ? 17.533 0.776 -27.728 1.00 71.69 90 LEU A CA 1
ATOM 754 C C . LEU A 1 90 ? 18.579 1.657 -28.425 1.00 71.69 90 LEU A C 1
ATOM 756 O O . LEU A 1 90 ? 18.834 1.471 -29.614 1.00 71.69 90 LEU A O 1
ATOM 760 N N . ILE A 1 91 ? 19.228 2.557 -27.680 1.00 76.38 91 ILE A N 1
ATOM 761 C CA . ILE A 1 91 ? 20.285 3.436 -28.203 1.00 76.38 91 ILE A CA 1
ATOM 762 C C . ILE A 1 91 ? 21.465 2.609 -28.731 1.00 76.38 91 ILE A C 1
ATOM 764 O O . ILE A 1 91 ?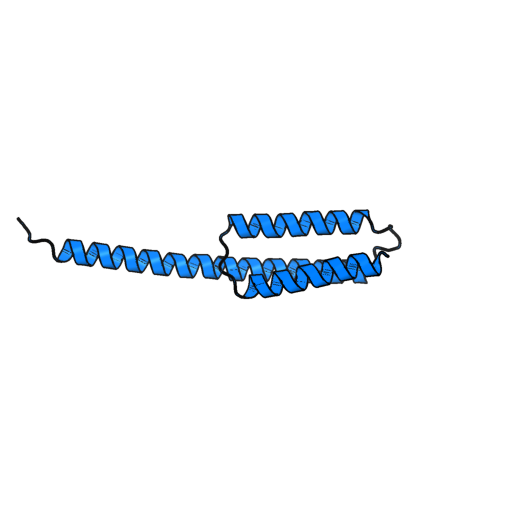 21.922 2.849 -29.849 1.00 76.38 91 ILE A O 1
ATOM 768 N N . ASP A 1 92 ? 21.905 1.586 -27.995 1.00 74.81 92 ASP A N 1
ATOM 769 C CA . ASP A 1 92 ? 22.979 0.686 -28.435 1.00 74.81 92 ASP A CA 1
ATOM 770 C C . ASP A 1 92 ? 22.631 -0.064 -29.725 1.00 74.81 92 ASP A C 1
ATOM 772 O O . ASP A 1 92 ? 23.503 -0.331 -30.558 1.00 74.81 92 ASP A O 1
ATOM 776 N N . SER A 1 93 ? 21.360 -0.433 -29.891 1.00 74.81 93 SER A N 1
ATOM 777 C CA . SER A 1 93 ? 20.878 -1.123 -31.089 1.00 74.81 93 SER A CA 1
ATOM 778 C C . SER A 1 93 ? 20.856 -0.180 -32.293 1.00 74.81 93 SER A C 1
ATOM 780 O O . SER A 1 93 ? 21.362 -0.541 -33.354 1.00 74.81 93 SER A O 1
ATOM 782 N N . ILE A 1 94 ? 20.364 1.051 -32.118 1.00 77.19 94 ILE A N 1
ATOM 783 C CA . ILE A 1 94 ? 20.379 2.091 -33.159 1.00 77.19 94 ILE A CA 1
ATOM 784 C C . ILE A 1 94 ? 21.822 2.430 -33.563 1.00 77.19 94 ILE A C 1
ATOM 786 O O . ILE A 1 94 ? 22.144 2.440 -34.750 1.00 77.19 94 ILE A O 1
ATOM 790 N N . SER A 1 95 ? 22.718 2.625 -32.591 1.00 73.81 95 SER A N 1
ATOM 791 C CA . SER A 1 95 ? 24.140 2.909 -32.830 1.00 73.81 95 SER A CA 1
ATOM 792 C C . SER A 1 95 ? 24.828 1.802 -33.642 1.00 73.81 95 SER A C 1
ATOM 794 O O . SER A 1 95 ? 25.566 2.077 -34.594 1.00 73.81 95 SER A O 1
ATOM 796 N N . ARG A 1 96 ? 24.534 0.529 -33.342 1.00 75.75 96 ARG A N 1
ATOM 797 C CA . ARG A 1 96 ? 25.043 -0.623 -34.107 1.00 75.75 96 ARG A CA 1
ATOM 798 C C . ARG A 1 96 ? 24.521 -0.692 -35.540 1.00 75.75 96 ARG A C 1
ATOM 800 O O . ARG A 1 96 ? 25.255 -1.136 -36.417 1.00 75.75 96 ARG A O 1
ATOM 807 N N . VAL A 1 97 ? 23.283 -0.269 -35.790 1.00 78.06 97 VAL A N 1
ATOM 808 C CA . VAL A 1 97 ? 22.736 -0.195 -37.155 1.00 78.06 97 VAL A CA 1
ATOM 809 C C . VAL A 1 97 ? 23.410 0.932 -37.939 1.00 78.06 97 VAL A C 1
ATOM 811 O O . VAL A 1 97 ? 23.880 0.699 -39.049 1.00 78.06 97 VAL A O 1
ATOM 814 N N . ILE A 1 98 ? 23.541 2.122 -37.346 1.00 72.31 98 ILE A N 1
ATOM 815 C CA . ILE A 1 98 ? 24.165 3.288 -37.994 1.00 72.31 98 ILE A CA 1
ATOM 816 C C . ILE A 1 98 ? 25.644 3.025 -38.309 1.00 72.31 98 ILE A C 1
ATOM 818 O O . ILE A 1 98 ? 26.105 3.313 -39.408 1.00 72.31 98 ILE A O 1
ATOM 822 N N . SER A 1 99 ? 26.390 2.431 -37.375 1.00 72.94 99 SER A N 1
ATOM 823 C CA . SER A 1 99 ? 27.814 2.108 -37.567 1.00 72.94 99 SER A CA 1
ATOM 824 C C . SER A 1 99 ? 28.081 1.014 -38.609 1.00 72.94 99 SER A C 1
ATOM 826 O O . SER A 1 99 ? 29.211 0.897 -39.079 1.00 72.94 99 SER A O 1
ATOM 828 N N . ARG A 1 100 ? 27.065 0.227 -38.985 1.00 67.25 100 ARG A N 1
ATOM 829 C CA . ARG A 1 100 ? 27.148 -0.810 -40.028 1.00 67.25 100 ARG A CA 1
ATOM 830 C C . ARG A 1 100 ? 26.587 -0.364 -41.379 1.00 67.25 100 ARG A C 1
ATOM 832 O O . ARG A 1 100 ? 26.666 -1.134 -42.333 1.00 67.25 100 ARG A O 1
ATOM 839 N N . ALA A 1 101 ? 26.027 0.841 -41.476 1.00 58.66 101 ALA A N 1
ATOM 840 C CA . ALA A 1 101 ? 25.567 1.377 -42.747 1.00 58.66 101 ALA A CA 1
ATOM 841 C C . ALA A 1 101 ? 26.783 1.679 -43.650 1.00 58.66 101 ALA A C 1
ATOM 843 O O . ALA A 1 101 ? 27.720 2.345 -43.195 1.00 58.66 101 ALA A O 1
ATOM 844 N N . PRO A 1 102 ? 26.813 1.190 -44.906 1.00 57.78 102 PRO A N 1
ATOM 845 C CA . PRO A 1 102 ? 27.885 1.522 -45.835 1.00 57.78 102 PRO A CA 1
ATOM 846 C C . PRO A 1 102 ? 27.892 3.035 -46.065 1.00 57.78 102 PRO A C 1
ATOM 848 O O . PRO A 1 102 ? 26.848 3.636 -46.324 1.00 57.78 102 PRO A O 1
ATOM 851 N N . ARG A 1 103 ? 29.064 3.658 -45.914 1.00 62.06 103 ARG A N 1
ATOM 852 C CA . ARG A 1 103 ? 29.232 5.080 -46.229 1.00 62.06 103 ARG A CA 1
ATOM 853 C C . ARG A 1 103 ? 29.137 5.267 -47.754 1.00 62.06 103 ARG A C 1
ATOM 855 O O . ARG A 1 103 ? 29.647 4.396 -48.460 1.00 62.06 103 ARG A O 1
ATOM 862 N N . PRO A 1 104 ? 28.477 6.338 -48.231 1.00 62.25 104 PRO A N 1
ATOM 863 C CA . PRO A 1 104 ? 28.409 6.669 -49.654 1.00 62.25 104 PRO A CA 1
ATOM 864 C C . PRO A 1 104 ? 29.785 6.996 -50.240 1.00 62.25 104 PRO A C 1
ATOM 866 O O . PRO A 1 104 ? 30.668 7.445 -49.468 1.00 62.25 104 PRO A O 1
#

Sequence (104 aa):
MIEENFKIFKEFWEEEIKKIENAVIDNRSSRLIYNQFSLTKELLIMTMTKFDLTAKFNLEIGLLDTKLTTALEMAHTRYMLQNRSLWVKLIDSISRVISRAPRP

pLDDT: mean 87.25, std 10.74, range [57.78, 98.0]

Secondary structure (DSSP, 8-state):
-HHHHHHHHHHHHHHHHHHHTT----HHHHHHHHHHHHHHHHHHHHHS-TTT--HHHHHHHHHHHHHHHHHHHHHHHHHHHHHHHHHHHHHHHHHHHHHTSPP-

Foldseek 3Di:
DLVVLLVVLLVVLVVVLVVLLPAADAPVRLVVVLVVLVVSVVVSVVVADPVRPDPVSVVSSVVSNVSSVVSSVNNNVVNVVVVVVVVVVVVVVVVVVVVPDDDD

=== Feature glossary ===
A reading guide for the features in this record.

Start from the sequence.

  · This is the polypeptide sequence — one letter per residue, N-terminus first. Length ranges from a few dozen residues for small domains to over a thousand for large multi-domain proteins.

Fold it, and you get atomic coordinates and the backbone conformation that goes with them.

  · Structure coordinates are given as an mmCIF _atom_site loop: one row per atom with element, residue name, chain id, sequence number, and x/y/z position in Å. Only the four main-chain atoms per residue are included here; side chains are omitted to keep the record compact.

  · Backbone dihedral angles. Every residue except chain termini has a φ (preceding-C → N → Cα → C) and a ψ (N → Cα → C → next-N). They are reported in degrees following the IUPAC sign convention. Secondary structure is essentially a statement about which (φ, ψ) basin each residue occupies.

  · The SS8 string is DSSP's per-residue secondary-structure call. α-helix (H) means an i→i+4 H-bond ladder; β-strand (E) means the residue participates in a β-sheet; 3₁₀ (G) and π (I) are tighter and wider helices; T/S are turns/bends; '-' is loop.

  · SS3 is a coarse helix/strand/coil call (letters a/b/c) made by the P-SEA algorithm from inter-Cα distances and dihedrals. It is less detailed than DSSP but needs only Cα positions.

Summarize the fold with a handful of shape descriptors and a per-residue structural alphabet.

  · Radius of gyration (Rg) is the root-mean-square distance of Cα atoms from their centroid — a single number for overall size and compactness. A globular domain of N residues has Rg ≈ 2.2·N^0.38 Å; an extended or disordered chain has a much larger Rg. The Cα contact count is the number of residue pairs whose Cα atoms are within 8 Å and are more than four positions apart in sequence — a s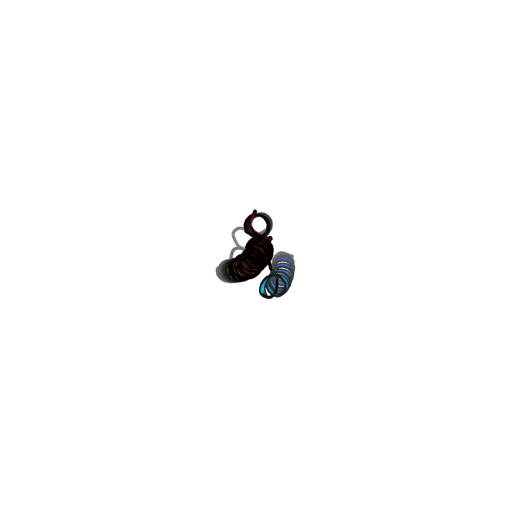tandard proxy for tertiary packing density. The bounding box is the smallest axis-aligned box enclosing all Cα atoms.

  · The Foldseek 3Di string encodes local tertiary geometry as a 20-letter alphabet — one character per residue — derived from the relative positions of nearby Cα atoms. Unlike the amino-acid sequence, 3Di is a direct function of the 3D structure, so two proteins with the same fold have similar 3Di strings even at low sequence identity.

  · Solvent-accessible surface area (SASA) is the area in Å² traced out by the centre of a 1.4 Å probe sphere (a water molecule) rolled over the protein's van der Waals surface (Shrake–Rupley / Lee–Richards construction). Buried residues have near-zero SASA; fully exposed residues can exceed 200 Å². The total SASA scales roughly with the number of surface residues.

Ask how reliable the model is.

  · pLDDT (predicted Local Distance Difference Test) is AlphaFold's per-residue confidence score, ranging from 0 to 100. Values above 90 indicate high confidence (typically well-packed cores); 70–90 is confident; 50–70 low confidence; below 50 usually means the region is disordered or the prediction is unreliable there. AlphaFold stores pLDDT in the mmCIF B-factor column.

  · B-factor (Debye–Waller factor) reflects atomic displacement in the crystal lattice. It is an experimental observable (units Å²), not a prediction; low values mean the atom is pinned down, high values mean it moves or is heterogeneous across the crystal.

  · Predicted Aligned Error (PAE) is an AlphaFold confidence matrix: entry (i, j) is the expected error in the position of residue j, in ångströms, when the prediction is superimposed on the true structure at residue i. Low PAE within a block of residues means that block is internally rigid and well-predicted; high PAE between two blocks means their relative placement is uncertain even if each block individually is confident.

Place it in context: what it resembles, what it is annotated as, and how it looks.

  · Nearest PDB neighbors are the top structural matches found by Foldseek when searching this structure against the entire Protein Data Bank. Each hit reports a TM-score (0 to 1; >0.5 almost always implies the same fold) and an E-value. These are *structural* homologs — they may share no detectable sequence similarity.

  · Functional annotations link the protein to curated databases. InterPro entries identify conserved domains and families by matching the sequence against member-database signatures (Pfam, PROSITE, CDD, …). Gene Ontology (GO) terms describe molecular function, biological process, and cellular component in a controlled vocabulary. CATH places the structure in a hierarchical fold classification (Class/Architecture/Topology/Homologous-superfamily). The organism is the source species.

  · Three diagnostic plots accompany the record. The Cα contact map visualizes the tertiary structure as a 2D adjacency matrix (8 Å cutoff, sequence-local contacts suppressed). The Ramachandran plot shows the distribution of backbone (φ, ψ) torsions, with points in the α and β basins reflecting secondary structure content. The PAE plot shows AlphaFold's inter-residue confidence as a color matrix.

  · Six rendered views show the 3D structure from the faces of a cube — i.e. along ±x, ±y, ±z. Rendering representation is drawn randomly per protein from cartoon (secondary-structure ribbons), sticks (backbone bonds), or molecular surface; coloring is either N→C rainbow (blue at the N-terminus through red at the C-terminus) or one color per chain.